Protein AF-A0A8S9ZRZ5-F1 (afdb_monomer_lite)

Structure (mmCIF, N/CA/C/O backbone):
data_AF-A0A8S9ZRZ5-F1
#
_entry.id   AF-A0A8S9ZRZ5-F1
#
loop_
_atom_site.group_PDB
_atom_site.id
_atom_site.type_symbol
_atom_site.label_atom_id
_atom_site.label_alt_id
_atom_site.label_comp_id
_atom_site.label_asym_id
_atom_site.label_entity_id
_atom_site.label_seq_id
_atom_site.pdbx_PDB_ins_code
_atom_site.Cartn_x
_atom_site.Cartn_y
_atom_site.Cartn_z
_atom_site.occupancy
_atom_site.B_iso_or_equiv
_atom_site.auth_seq_id
_atom_site.auth_comp_id
_atom_site.auth_asym_id
_atom_site.auth_atom_id
_atom_site.pdbx_PDB_model_num
ATOM 1 N N . ILE A 1 1 ? -6.134 10.455 -9.571 1.00 66.19 1 ILE A N 1
ATOM 2 C CA . ILE A 1 1 ? -4.962 9.560 -9.801 1.00 66.19 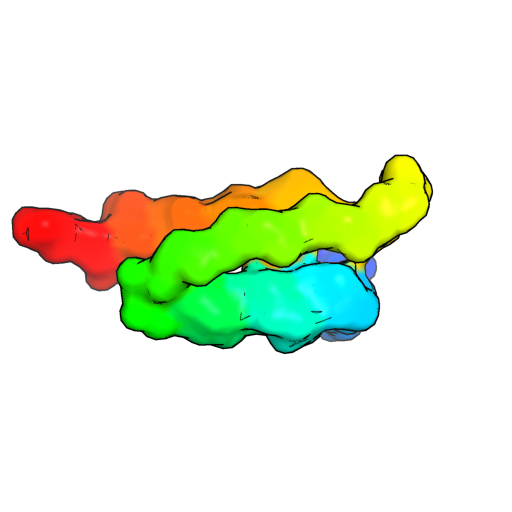1 ILE A CA 1
ATOM 3 C C . ILE A 1 1 ? -4.605 9.477 -11.282 1.00 66.19 1 ILE A C 1
ATOM 5 O O . ILE A 1 1 ? -3.477 9.800 -11.625 1.00 66.19 1 ILE A O 1
ATOM 9 N N . LEU A 1 2 ? -5.559 9.125 -12.155 1.00 74.25 2 LEU A N 1
ATOM 10 C CA . LEU A 1 2 ? -5.344 9.068 -13.611 1.00 74.25 2 LEU A CA 1
ATOM 11 C C . LEU A 1 2 ? -4.826 10.400 -14.193 1.00 74.25 2 LEU A C 1
ATOM 13 O O . LEU A 1 2 ? -3.914 10.404 -15.011 1.00 74.25 2 LEU A O 1
ATOM 17 N N . GLU A 1 3 ? -5.330 11.529 -13.687 1.00 72.75 3 GLU A N 1
ATOM 18 C CA . GLU A 1 3 ? -4.897 12.889 -14.063 1.00 72.75 3 GLU A CA 1
ATOM 19 C C . GLU A 1 3 ? -3.452 13.224 -13.659 1.00 72.75 3 GLU A C 1
ATOM 21 O O . GLU A 1 3 ? -2.837 14.112 -14.236 1.00 72.75 3 GLU A O 1
ATOM 26 N N . PHE A 1 4 ? -2.877 12.482 -12.707 1.00 73.88 4 PHE A N 1
ATOM 27 C CA . PHE A 1 4 ? -1.480 12.620 -12.285 1.00 73.88 4 PHE A CA 1
ATOM 28 C C . PHE A 1 4 ? -0.547 11.651 -13.035 1.00 73.88 4 PHE A C 1
ATOM 30 O O . PHE A 1 4 ? 0.576 11.413 -12.599 1.00 73.88 4 PHE A O 1
ATOM 37 N N . GLY A 1 5 ? -1.015 11.046 -14.134 1.00 73.62 5 GLY A N 1
ATOM 38 C CA . GLY A 1 5 ? -0.233 10.116 -14.956 1.00 73.62 5 GLY A CA 1
ATOM 39 C C . GLY A 1 5 ? -0.205 8.669 -14.450 1.00 73.62 5 GLY A C 1
ATOM 40 O O . GLY A 1 5 ? 0.494 7.833 -15.018 1.00 73.62 5 GLY A O 1
ATOM 41 N N . PHE A 1 6 ? -0.976 8.330 -13.413 1.00 73.19 6 PHE A N 1
ATOM 42 C CA . PHE A 1 6 ? -1.100 6.950 -12.937 1.00 73.19 6 PHE A CA 1
ATOM 43 C C . PHE A 1 6 ? -2.139 6.211 -13.777 1.00 73.19 6 PHE A C 1
ATOM 45 O O . PHE A 1 6 ? -3.320 6.302 -13.471 1.00 73.19 6 PHE A O 1
ATOM 52 N N . GLN A 1 7 ? -1.732 5.506 -14.834 1.00 75.62 7 GLN A N 1
ATOM 53 C CA . GLN A 1 7 ? -2.682 4.810 -15.717 1.00 75.62 7 GLN A CA 1
ATOM 54 C C . GLN A 1 7 ? -2.949 3.360 -15.313 1.00 75.6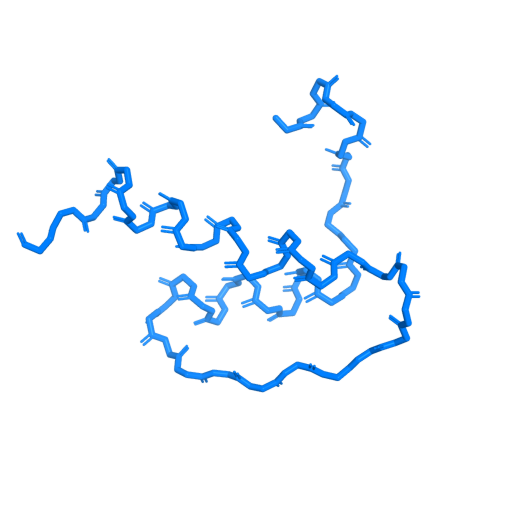2 7 GLN A C 1
ATOM 56 O O . GLN A 1 7 ? -4.100 2.944 -15.218 1.00 75.62 7 GLN A O 1
ATOM 61 N N . LEU A 1 8 ? -1.891 2.596 -15.051 1.00 86.94 8 LEU A N 1
ATOM 62 C CA . LEU A 1 8 ? -1.977 1.202 -14.627 1.00 86.94 8 LEU A CA 1
ATOM 63 C C . LEU A 1 8 ? -1.205 1.023 -13.320 1.00 86.94 8 LEU A C 1
ATOM 65 O O . LEU A 1 8 ? -0.125 1.605 -13.173 1.00 86.94 8 LEU A O 1
ATOM 69 N N . PRO A 1 9 ? -1.730 0.228 -12.371 1.00 90.50 9 PRO A N 1
ATOM 70 C CA . PRO A 1 9 ? -0.994 -0.080 -11.159 1.00 90.50 9 PRO A CA 1
ATOM 71 C C . PRO A 1 9 ? 0.298 -0.813 -11.521 1.00 90.50 9 PRO A C 1
ATOM 73 O O . PRO A 1 9 ? 0.303 -1.738 -12.336 1.00 90.50 9 PRO A O 1
ATOM 76 N N . THR A 1 10 ? 1.404 -0.424 -10.892 1.00 93.06 10 THR A N 1
ATOM 77 C CA . THR A 1 10 ? 2.658 -1.176 -11.018 1.00 93.06 10 THR A CA 1
ATOM 78 C C . THR A 1 10 ? 2.490 -2.586 -10.430 1.00 93.06 10 THR A C 1
ATOM 80 O O . THR A 1 10 ? 1.602 -2.793 -9.597 1.00 93.06 10 THR A O 1
ATOM 83 N N . PRO A 1 11 ? 3.342 -3.573 -10.775 1.00 94.38 11 PRO A N 1
ATOM 84 C CA . PRO A 1 11 ? 3.200 -4.937 -10.254 1.00 94.38 11 PRO A CA 1
ATOM 85 C C . PRO A 1 11 ? 3.118 -5.012 -8.721 1.00 94.38 11 PRO A C 1
ATOM 87 O O . PRO A 1 11 ? 2.329 -5.779 -8.177 1.00 94.38 11 PRO A O 1
ATOM 90 N N . ILE A 1 12 ? 3.876 -4.161 -8.012 1.00 95.25 12 ILE A N 1
ATOM 91 C CA . ILE A 1 12 ? 3.824 -4.098 -6.545 1.00 95.25 12 ILE A CA 1
ATOM 92 C C . ILE A 1 12 ? 2.521 -3.468 -6.034 1.00 95.25 12 ILE A C 1
ATOM 94 O O . ILE A 1 12 ? 1.976 -3.919 -5.034 1.00 95.25 12 ILE A O 1
ATOM 98 N N . GLN A 1 13 ? 1.978 -2.465 -6.726 1.00 94.88 13 GLN A N 1
ATOM 99 C CA . GLN A 1 13 ? 0.685 -1.866 -6.384 1.00 94.88 13 GLN A CA 1
ATOM 100 C C . GLN A 1 13 ? -0.456 -2.865 -6.600 1.00 94.88 13 GLN A C 1
ATOM 102 O O . GLN A 1 13 ? -1.276 -3.047 -5.705 1.00 94.88 13 GLN A O 1
ATOM 107 N N . ALA A 1 14 ? -0.467 -3.559 -7.740 1.00 94.94 14 ALA A N 1
ATOM 108 C CA . ALA A 1 14 ? -1.468 -4.576 -8.059 1.00 94.94 14 ALA A CA 1
ATOM 109 C C . ALA A 1 14 ? -1.463 -5.739 -7.049 1.00 94.94 14 ALA A C 1
ATOM 111 O O . ALA A 1 14 ? -2.523 -6.262 -6.716 1.00 94.94 14 ALA A O 1
ATOM 112 N N . ALA A 1 15 ? -0.289 -6.108 -6.523 1.00 95.12 15 ALA A N 1
ATOM 113 C CA . ALA A 1 15 ? -0.164 -7.137 -5.494 1.00 95.12 15 ALA A CA 1
ATOM 114 C C . ALA A 1 15 ? -0.583 -6.648 -4.092 1.00 95.12 15 ALA A C 1
ATOM 116 O O . ALA A 1 15 ? -1.259 -7.372 -3.364 1.00 95.12 15 ALA A O 1
ATOM 117 N N . CYS A 1 16 ? -0.186 -5.434 -3.692 1.00 96.31 16 CYS A N 1
ATOM 118 C CA . CYS A 1 16 ? -0.365 -4.962 -2.314 1.00 96.31 16 CYS A CA 1
ATOM 119 C C . CYS A 1 16 ? -1.728 -4.314 -2.046 1.00 96.31 16 CYS A C 1
ATOM 121 O O . CYS A 1 16 ? -2.309 -4.557 -0.988 1.00 96.31 16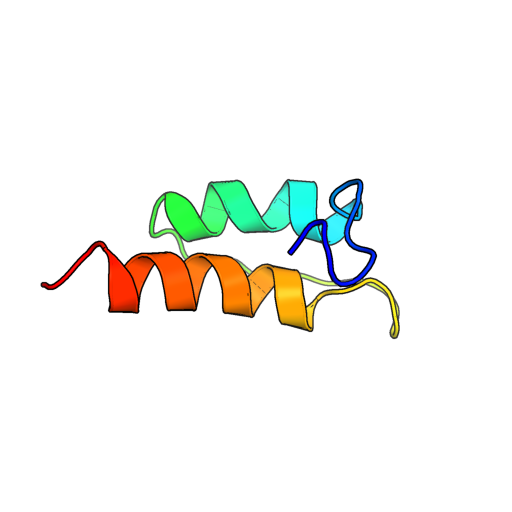 CYS A O 1
ATOM 123 N N . ILE A 1 17 ? -2.249 -3.506 -2.978 1.00 95.31 17 ILE A N 1
ATOM 124 C CA . ILE A 1 17 ? -3.490 -2.738 -2.784 1.00 95.31 17 ILE A CA 1
ATOM 125 C C . ILE A 1 17 ? -4.675 -3.633 -2.377 1.00 95.31 17 ILE A C 1
ATOM 127 O O . ILE A 1 17 ? -5.285 -3.340 -1.349 1.00 95.31 17 ILE A O 1
ATOM 131 N N . PRO A 1 18 ? -5.009 -4.735 -3.080 1.00 95.19 18 PRO A N 1
ATOM 132 C CA . PRO A 1 18 ? -6.164 -5.554 -2.701 1.00 95.19 18 PRO A CA 1
ATOM 133 C C . PRO A 1 18 ? -5.995 -6.222 -1.328 1.00 95.19 18 PRO A C 1
ATOM 135 O O . PRO A 1 18 ? -6.964 -6.340 -0.579 1.00 95.19 18 PRO A O 1
ATOM 138 N N . VAL A 1 19 ? -4.770 -6.615 -0.962 1.00 95.62 19 VAL A N 1
ATOM 139 C CA . VAL A 1 19 ? -4.477 -7.219 0.348 1.00 95.62 19 VAL A CA 1
ATOM 140 C C . VAL A 1 19 ? -4.654 -6.194 1.473 1.00 95.62 19 VAL A C 1
ATOM 142 O O . VAL A 1 19 ? -5.301 -6.496 2.475 1.00 95.62 19 VAL A O 1
ATOM 145 N N . ALA A 1 20 ? -4.149 -4.973 1.286 1.00 94.62 20 ALA A N 1
ATOM 146 C CA . ALA A 1 20 ? -4.302 -3.889 2.255 1.00 94.62 20 ALA A CA 1
ATOM 147 C C . ALA A 1 20 ? -5.762 -3.426 2.395 1.00 94.62 20 ALA A C 1
ATOM 149 O O . ALA A 1 20 ? -6.233 -3.196 3.508 1.00 94.62 20 ALA A O 1
ATOM 150 N N . LEU A 1 21 ? -6.508 -3.331 1.287 1.00 94.06 21 LEU A N 1
ATOM 151 C CA . LEU 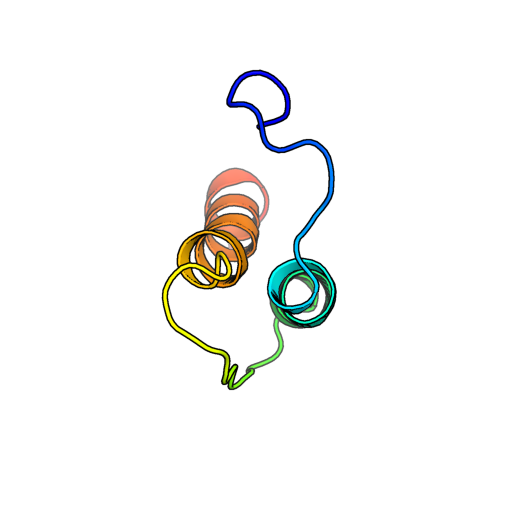A 1 21 ? -7.932 -2.965 1.300 1.00 94.06 21 LEU A CA 1
ATOM 152 C C . LEU A 1 21 ? -8.807 -3.998 2.022 1.00 94.06 21 LEU A C 1
ATOM 154 O O . LEU A 1 21 ? -9.824 -3.633 2.623 1.00 94.06 21 LEU A O 1
ATOM 158 N N . ALA A 1 22 ? -8.390 -5.268 2.018 1.00 94.00 22 ALA A N 1
ATOM 159 C CA . ALA A 1 22 ? -9.000 -6.328 2.816 1.00 94.00 22 ALA A CA 1
ATOM 160 C C . ALA A 1 22 ? -8.709 -6.199 4.327 1.00 94.00 22 ALA A C 1
ATOM 162 O O . ALA A 1 22 ? -9.203 -7.008 5.109 1.00 94.00 22 ALA A O 1
ATOM 163 N N . GLY A 1 23 ? -7.926 -5.198 4.749 1.00 91.00 23 GLY A N 1
ATOM 164 C CA . GLY A 1 23 ? -7.576 -4.964 6.149 1.00 91.00 23 GLY A CA 1
ATOM 165 C C . GLY A 1 23 ? -6.592 -5.987 6.709 1.00 91.00 23 GLY A C 1
ATOM 166 O O . GLY A 1 23 ? -6.585 -6.206 7.916 1.00 91.00 23 GLY A O 1
ATOM 167 N N . ARG A 1 24 ? -5.803 -6.642 5.847 1.00 93.31 24 ARG A N 1
ATOM 168 C CA . ARG A 1 24 ? -4.768 -7.587 6.272 1.00 93.31 24 ARG A CA 1
ATOM 169 C C . ARG A 1 24 ? -3.407 -6.915 6.357 1.00 93.31 24 ARG A C 1
ATOM 171 O O . ARG A 1 24 ? -3.073 -6.072 5.524 1.00 93.31 24 ARG A O 1
ATOM 178 N N . ASP A 1 25 ? -2.604 -7.383 7.302 1.00 94.38 25 ASP A N 1
ATOM 179 C CA . ASP A 1 25 ? -1.194 -7.024 7.379 1.00 94.38 25 ASP A CA 1
ATOM 180 C C . ASP A 1 25 ? -0.430 -7.611 6.189 1.00 94.38 25 ASP A C 1
ATOM 182 O O . ASP A 1 25 ? -0.699 -8.728 5.731 1.00 94.38 25 ASP A O 1
ATOM 186 N N . LEU A 1 26 ? 0.531 -6.849 5.668 1.00 93.94 26 LEU A N 1
ATOM 187 C CA . LEU A 1 26 ? 1.369 -7.272 4.553 1.00 93.94 26 LEU A CA 1
ATOM 188 C C . LEU A 1 26 ? 2.779 -6.696 4.664 1.00 93.94 26 LEU A C 1
ATOM 190 O O . LEU A 1 26 ? 2.978 -5.583 5.145 1.00 93.94 26 LEU A O 1
ATOM 194 N N . CYS A 1 27 ? 3.753 -7.444 4.151 1.00 94.31 27 CYS A N 1
ATOM 195 C CA . CYS A 1 27 ? 5.121 -6.983 3.941 1.00 94.31 27 CYS A CA 1
ATOM 196 C C . CYS A 1 27 ? 5.411 -6.996 2.437 1.00 94.31 27 CYS A C 1
ATOM 198 O O . CYS A 1 27 ? 5.131 -7.984 1.758 1.00 94.31 27 CYS A O 1
ATOM 200 N N . ALA A 1 28 ? 5.943 -5.895 1.906 1.00 91.44 28 ALA A N 1
ATOM 201 C CA . ALA A 1 28 ? 6.166 -5.715 0.477 1.00 91.44 28 ALA A CA 1
ATOM 202 C C . ALA A 1 28 ? 7.637 -5.394 0.188 1.00 91.44 28 ALA A C 1
ATOM 204 O O . ALA A 1 28 ? 8.151 -4.364 0.625 1.00 91.44 28 ALA A O 1
ATOM 205 N N . CYS A 1 29 ? 8.291 -6.231 -0.619 1.00 93.75 29 CYS A N 1
ATOM 206 C CA . CYS A 1 29 ? 9.674 -6.035 -1.057 1.00 93.75 29 CYS A CA 1
ATOM 207 C C . CYS A 1 29 ? 9.724 -5.831 -2.573 1.00 93.75 29 CYS A C 1
ATOM 209 O O . CYS A 1 29 ? 9.233 -6.649 -3.343 1.00 93.75 29 CYS A O 1
ATOM 211 N N . SER A 1 30 ? 10.319 -4.726 -3.017 1.00 93.12 30 SER A N 1
ATOM 212 C CA . SER A 1 30 ? 10.606 -4.460 -4.434 1.00 93.12 30 SER A CA 1
ATOM 213 C C . SER A 1 30 ? 11.681 -3.380 -4.564 1.00 93.12 30 SER A C 1
ATOM 215 O O . SER A 1 30 ? 11.935 -2.651 -3.599 1.00 93.12 30 SER A O 1
ATOM 217 N N . ALA A 1 31 ? 12.286 -3.244 -5.749 1.00 93.62 31 ALA A N 1
ATOM 218 C CA . ALA A 1 31 ? 13.312 -2.234 -6.033 1.00 93.62 31 ALA A CA 1
ATOM 219 C C . ALA A 1 31 ? 12.837 -0.792 -5.748 1.00 93.62 31 ALA A C 1
ATOM 221 O O . ALA A 1 31 ? 11.640 -0.514 -5.646 1.00 93.62 31 ALA A O 1
ATOM 222 N N . THR A 1 32 ? 13.758 0.152 -5.565 1.00 93.19 32 THR A N 1
ATOM 223 C CA . THR A 1 32 ? 13.415 1.580 -5.434 1.00 93.19 32 THR A CA 1
ATOM 224 C C . THR A 1 32 ? 12.755 2.097 -6.721 1.00 93.19 32 THR A C 1
ATOM 226 O O . THR A 1 32 ? 12.960 1.551 -7.798 1.00 93.19 32 THR A O 1
ATOM 229 N N . GLY A 1 33 ? 11.877 3.101 -6.613 1.00 90.25 33 GLY A N 1
ATOM 230 C CA . GLY A 1 33 ? 11.174 3.665 -7.779 1.00 90.25 33 GLY A CA 1
ATOM 231 C C . GLY A 1 33 ? 10.001 2.838 -8.335 1.00 90.25 33 GLY A C 1
ATOM 232 O O . GLY A 1 33 ? 9.344 3.278 -9.267 1.00 90.25 33 GLY A O 1
ATOM 233 N N . THR A 1 34 ? 9.658 1.686 -7.748 1.00 90.88 34 THR A N 1
ATOM 234 C CA . THR A 1 34 ? 8.567 0.803 -8.231 1.00 90.88 34 THR A CA 1
ATOM 235 C C . THR A 1 34 ? 7.154 1.207 -7.789 1.00 90.88 34 THR A C 1
ATOM 237 O O . THR A 1 34 ? 6.181 0.517 -8.097 1.00 90.88 34 THR A O 1
ATOM 240 N N . GLY A 1 35 ? 7.014 2.302 -7.037 1.00 92.19 35 GLY A N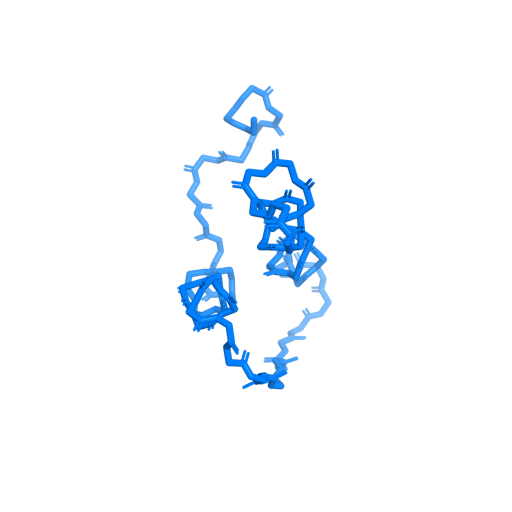 1
ATOM 241 C CA . GLY A 1 35 ? 5.710 2.803 -6.596 1.00 92.19 35 GLY A CA 1
ATOM 242 C C . GLY A 1 35 ? 5.165 2.197 -5.294 1.00 92.19 35 GLY A C 1
ATOM 243 O O . GLY A 1 35 ? 3.959 2.286 -5.063 1.00 92.19 35 GLY A O 1
ATOM 244 N N . LYS A 1 36 ? 6.027 1.634 -4.426 1.00 94.81 36 LYS A N 1
ATOM 245 C CA . LYS A 1 36 ? 5.658 1.151 -3.073 1.00 94.81 36 LYS A CA 1
ATOM 246 C C . LYS A 1 36 ? 4.907 2.195 -2.243 1.00 94.81 36 LYS A C 1
ATOM 248 O O . LYS A 1 36 ? 3.938 1.853 -1.583 1.00 94.81 36 LYS A O 1
ATOM 253 N N . THR A 1 37 ? 5.314 3.463 -2.303 1.00 94.12 37 THR A N 1
ATOM 254 C CA . THR A 1 37 ? 4.667 4.544 -1.543 1.00 94.12 37 THR A CA 1
ATOM 255 C C . THR A 1 37 ? 3.173 4.629 -1.847 1.00 94.12 37 THR A C 1
ATOM 257 O O . THR A 1 37 ? 2.363 4.604 -0.928 1.00 94.12 37 THR A O 1
ATOM 260 N N . ALA A 1 38 ? 2.792 4.636 -3.129 1.00 92.56 38 ALA A N 1
ATOM 261 C CA . ALA A 1 38 ? 1.385 4.628 -3.525 1.00 92.56 38 ALA A CA 1
ATOM 262 C C . ALA A 1 38 ? 0.691 3.301 -3.169 1.00 92.56 38 ALA A C 1
ATOM 264 O O . ALA A 1 38 ? -0.473 3.315 -2.781 1.00 92.56 38 ALA A O 1
ATOM 265 N N . ALA A 1 39 ? 1.412 2.173 -3.229 1.00 94.12 39 ALA A N 1
ATOM 266 C CA . ALA A 1 39 ? 0.884 0.859 -2.856 1.00 94.12 39 ALA A CA 1
ATOM 267 C C . ALA A 1 39 ? 0.412 0.789 -1.388 1.00 94.12 39 ALA A C 1
ATOM 269 O O . ALA A 1 39 ? -0.563 0.099 -1.108 1.00 94.12 39 ALA A O 1
ATOM 270 N N . PHE A 1 40 ? 1.066 1.521 -0.475 1.00 94.19 40 PHE A N 1
ATOM 271 C CA . PHE A 1 40 ? 0.651 1.639 0.931 1.00 94.19 40 PHE A CA 1
ATOM 272 C C . PHE A 1 40 ? -0.291 2.821 1.188 1.00 94.19 40 PHE A C 1
ATOM 274 O O . PHE A 1 40 ? -1.230 2.698 1.966 1.00 94.19 40 PHE A O 1
ATOM 281 N N . MET A 1 41 ? -0.067 3.970 0.546 1.00 94.75 41 MET A N 1
ATOM 282 C CA . MET A 1 41 ? -0.848 5.182 0.815 1.00 94.75 41 MET A CA 1
ATOM 283 C C . MET A 1 41 ? -2.285 5.107 0.300 1.00 94.75 41 MET A C 1
ATOM 285 O O . MET A 1 41 ? -3.192 5.528 1.008 1.00 94.75 41 MET A O 1
ATOM 289 N N . LEU A 1 42 ? -2.515 4.552 -0.895 1.00 92.56 42 LEU A N 1
ATOM 290 C CA . LEU A 1 42 ? -3.866 4.427 -1.456 1.00 92.56 42 LEU A CA 1
ATOM 291 C C . LEU A 1 42 ? -4.837 3.683 -0.520 1.00 92.56 42 LEU A C 1
ATOM 293 O O . LEU A 1 42 ? -5.885 4.247 -0.214 1.00 92.56 42 LEU A O 1
ATOM 297 N N . PRO A 1 43 ? -4.516 2.480 -0.001 1.00 93.38 43 PRO A N 1
ATOM 298 C CA . PRO A 1 43 ? -5.410 1.790 0.927 1.00 93.38 43 PRO A CA 1
ATOM 299 C C . PRO A 1 43 ? -5.550 2.496 2.287 1.00 93.38 43 PRO A C 1
ATOM 301 O O . PRO A 1 43 ? -6.603 2.389 2.912 1.00 93.38 43 PRO A O 1
ATOM 304 N N . ILE A 1 44 ? -4.533 3.241 2.742 1.00 93.31 44 ILE A N 1
ATOM 305 C CA . ILE A 1 44 ? -4.634 4.067 3.958 1.00 93.31 44 ILE A CA 1
ATOM 30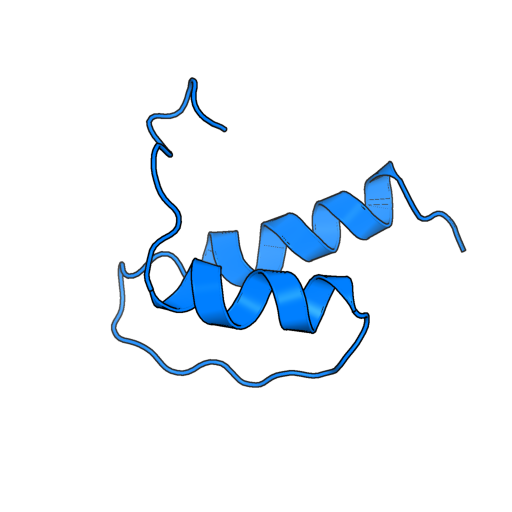6 C C . ILE A 1 44 ? -5.628 5.212 3.742 1.00 93.31 44 ILE A C 1
ATOM 308 O O . ILE A 1 44 ? -6.521 5.399 4.565 1.00 93.31 44 ILE A O 1
ATOM 312 N N . PHE A 1 45 ? -5.510 5.950 2.634 1.00 93.56 45 PHE A N 1
ATOM 313 C CA . PHE A 1 45 ? -6.443 7.026 2.302 1.00 93.56 45 PHE A CA 1
ATOM 314 C C . PHE A 1 45 ? -7.859 6.504 2.109 1.00 93.56 45 PHE A C 1
ATOM 316 O O . PHE A 1 45 ? -8.782 7.095 2.655 1.00 93.56 45 PHE A O 1
ATOM 323 N N . GLU A 1 46 ? -8.032 5.375 1.420 1.00 93.19 46 GLU A N 1
ATOM 324 C CA . GLU A 1 46 ? -9.341 4.734 1.278 1.00 93.19 46 GLU A CA 1
ATOM 325 C C . GLU A 1 46 ? -9.984 4.489 2.649 1.00 93.19 46 GLU A C 1
ATOM 327 O O . GLU A 1 46 ? -11.155 4.795 2.871 1.00 93.19 46 GLU A O 1
ATOM 332 N N . ARG A 1 47 ? -9.199 3.986 3.609 1.00 90.62 47 ARG A N 1
ATOM 333 C CA . ARG A 1 47 ? -9.696 3.727 4.957 1.00 90.62 47 ARG A CA 1
ATOM 334 C C . ARG A 1 47 ? -10.026 5.021 5.700 1.00 90.62 47 ARG A C 1
ATOM 336 O O . ARG A 1 47 ? -11.109 5.120 6.254 1.00 90.62 47 ARG A O 1
ATOM 343 N N . LEU A 1 48 ? -9.143 6.017 5.676 1.00 91.94 48 LEU A N 1
ATOM 344 C CA . LEU A 1 48 ? -9.361 7.291 6.374 1.00 91.94 48 LEU A CA 1
ATOM 345 C C . LEU A 1 48 ? -10.524 8.109 5.798 1.00 91.94 48 LEU A C 1
ATOM 347 O O . LEU A 1 48 ? -11.197 8.810 6.548 1.00 91.94 48 LEU A O 1
ATOM 351 N N . LEU A 1 49 ? -10.747 8.044 4.485 1.00 93.31 49 LEU A N 1
ATOM 352 C CA . LEU A 1 49 ? -11.773 8.833 3.803 1.00 93.31 49 LEU A CA 1
ATOM 353 C C . LEU A 1 49 ? -13.138 8.140 3.797 1.00 93.31 49 LEU A C 1
ATOM 355 O O . LEU A 1 49 ? -14.156 8.816 3.929 1.00 93.31 49 LEU A O 1
ATOM 359 N N . TYR A 1 50 ? -13.168 6.813 3.643 1.00 89.38 50 TYR A N 1
ATOM 360 C CA . TYR A 1 50 ? -14.410 6.077 3.373 1.00 89.38 50 TYR A CA 1
ATOM 361 C C . TYR A 1 50 ? -14.743 4.995 4.403 1.00 89.38 50 TYR A C 1
ATOM 363 O O . TYR A 1 50 ? -15.862 4.483 4.402 1.00 89.38 50 TYR A O 1
ATOM 371 N N . LYS A 1 51 ? -13.818 4.646 5.304 1.00 76.94 51 LYS A N 1
ATOM 372 C CA . LYS A 1 51 ? -14.065 3.717 6.416 1.00 76.94 51 LYS A CA 1
ATOM 373 C C . LYS A 1 51 ? -13.678 4.367 7.742 1.00 76.94 51 LYS A C 1
ATOM 375 O O . LYS A 1 51 ? -12.673 4.008 8.356 1.00 76.94 51 LYS A O 1
ATOM 380 N N . PHE A 1 52 ? -14.514 5.300 8.192 1.00 62.19 52 PHE A N 1
ATOM 381 C CA . PHE A 1 52 ? -14.531 5.668 9.605 1.00 62.19 52 PHE A CA 1
ATOM 382 C C . PHE A 1 52 ? -14.807 4.402 10.428 1.00 62.19 52 PHE A C 1
ATOM 384 O O . PHE A 1 52 ? -15.691 3.618 10.080 1.00 62.19 52 PHE A O 1
ATOM 391 N N . ILE A 1 53 ? -13.977 4.177 11.450 1.00 56.59 53 ILE A N 1
ATOM 392 C CA . ILE A 1 53 ? -14.274 3.236 12.539 1.00 56.59 53 ILE A CA 1
ATOM 393 C C . ILE A 1 53 ? -15.636 3.574 13.139 1.00 56.59 53 ILE A C 1
ATOM 395 O O . ILE A 1 53 ? -15.897 4.785 13.318 1.00 56.59 53 ILE A O 1
#

InterPro domains:
  IPR011545 DEAD/DEAH-box helicase domain [PF00270] (10-48)
  IPR027417 P-loop containing nucleoside triphosphate hydrolase [G3DSA:3.40.50.300] (1-51)
  IPR027417 P-loop containing nucleoside triphosphate hydrolase [SSF52540] (2-50)
  IPR050079 DEAD box RNA helicase [PTHR47959] (5-51)

Sequence (53 aa):
ILEFGFQLPTPIQAACIPVALAGRDLCACSATGTGKTAAFMLPIFERLLYKFI

Radius of gyration: 11.36 Å; chains: 1; bounding box: 28×20×28 Å

Organism: NCBI:txid189291

Secondary structure (DSSP, 8-state):
-GGGT--S--HHHHHHHHHHHTT--------TTSSHHHHHHHHHHHHHHH---

Foldseek 3Di:
DVVVVCDDQFPQLVVQQVCVLVVDDDDGDDDPPRCVVVSPVVSVCCCVPPPDD

pLDDT: mean 88.99, std 9.46, range [56.59, 96.31]